Protein AF-A0A2S4PWU3-F1 (afdb_monomer_lite)

Structure (mmCIF, N/CA/C/O backbone):
data_AF-A0A2S4PWU3-F1
#
_entry.id   AF-A0A2S4PWU3-F1
#
loop_
_atom_site.group_PDB
_atom_site.id
_atom_site.type_symbol
_atom_site.label_atom_id
_atom_site.label_alt_id
_atom_site.label_comp_id
_atom_site.label_asym_id
_atom_site.label_entity_id
_atom_site.label_seq_id
_atom_site.pdbx_PDB_ins_code
_atom_site.Cartn_x
_atom_site.Cartn_y
_atom_site.Cartn_z
_atom_site.occupancy
_atom_site.B_iso_or_equiv
_atom_site.auth_seq_id
_atom_site.auth_comp_id
_atom_site.auth_asym_id
_atom_site.auth_atom_id
_atom_site.pdbx_PDB_model_num
ATOM 1 N N . MET A 1 1 ? 2.102 -24.916 40.006 1.00 38.78 1 MET A N 1
ATOM 2 C CA . MET A 1 1 ? 1.766 -24.608 38.594 1.00 38.78 1 MET A CA 1
ATOM 3 C C . MET A 1 1 ? 2.887 -23.745 38.015 1.00 38.78 1 MET A C 1
ATOM 5 O O . MET A 1 1 ? 3.665 -23.221 38.802 1.00 38.78 1 MET A O 1
ATOM 9 N N . ALA A 1 2 ? 3.082 -23.731 36.695 1.00 44.00 2 ALA A N 1
ATOM 10 C CA . ALA A 1 2 ? 4.395 -23.461 36.093 1.00 44.00 2 ALA A CA 1
ATOM 11 C C . ALA A 1 2 ? 4.942 -22.030 36.300 1.00 44.00 2 ALA A C 1
ATOM 13 O O . ALA A 1 2 ? 4.310 -21.055 35.906 1.00 44.00 2 ALA A O 1
ATOM 14 N N . ASN A 1 3 ? 6.174 -21.928 36.815 1.00 47.38 3 ASN A N 1
ATOM 15 C CA . ASN A 1 3 ? 6.984 -20.712 36.714 1.00 47.38 3 ASN A CA 1
ATOM 16 C C . ASN A 1 3 ? 7.485 -20.569 35.270 1.00 47.38 3 ASN A C 1
ATOM 18 O O . ASN A 1 3 ? 8.449 -21.231 34.878 1.00 47.38 3 ASN A O 1
ATOM 22 N N . SER A 1 4 ? 6.844 -19.701 34.488 1.00 58.16 4 SER A N 1
ATOM 23 C CA . SER A 1 4 ? 7.392 -19.263 33.203 1.00 58.16 4 SER A CA 1
ATOM 24 C C . SER A 1 4 ? 8.722 -18.540 33.437 1.00 58.16 4 SER A C 1
ATOM 26 O O . SER A 1 4 ? 8.783 -17.575 34.201 1.00 58.16 4 SER A O 1
ATOM 28 N N . LYS A 1 5 ? 9.801 -18.997 32.789 1.00 59.22 5 LYS A N 1
ATOM 29 C CA . LYS A 1 5 ? 11.072 -18.261 32.760 1.00 59.22 5 LYS A CA 1
ATOM 30 C C . LYS A 1 5 ? 10.92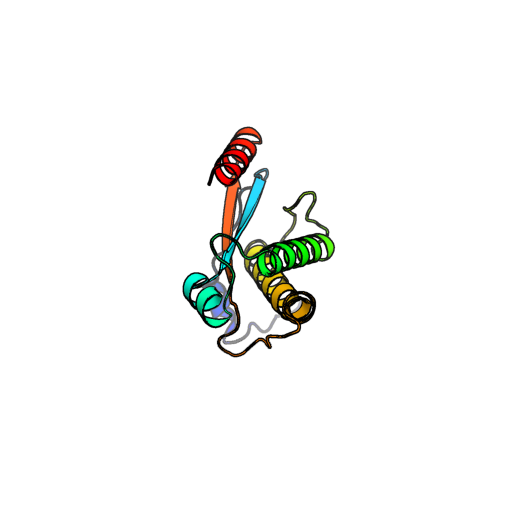8 -17.071 31.811 1.00 59.22 5 LYS A C 1
ATOM 32 O O . LYS A 1 5 ? 11.239 -17.192 30.629 1.00 59.22 5 LYS A O 1
ATOM 37 N N . ILE A 1 6 ? 10.481 -15.939 32.349 1.00 69.56 6 ILE A N 1
ATOM 38 C CA . ILE A 1 6 ? 10.496 -14.641 31.661 1.00 69.56 6 ILE A CA 1
ATOM 39 C C . ILE A 1 6 ? 11.927 -14.365 31.176 1.00 69.56 6 ILE A C 1
ATOM 41 O O . ILE A 1 6 ? 12.891 -14.497 31.937 1.00 69.56 6 ILE A O 1
ATOM 45 N N . SER A 1 7 ? 12.078 -14.033 29.893 1.00 83.44 7 SER A N 1
ATOM 46 C CA . SER A 1 7 ? 13.401 -13.815 29.296 1.00 83.44 7 SER A CA 1
ATOM 47 C C . SER A 1 7 ? 14.047 -12.541 29.849 1.00 83.44 7 SER A C 1
ATOM 49 O O . SER A 1 7 ? 13.360 -11.546 30.081 1.00 83.44 7 SER A O 1
ATOM 51 N N . ARG A 1 8 ? 15.385 -12.514 29.980 1.00 85.06 8 ARG A N 1
ATOM 52 C CA . ARG A 1 8 ? 16.149 -11.324 30.429 1.00 85.06 8 ARG A CA 1
ATOM 53 C C . ARG A 1 8 ? 15.806 -10.058 29.628 1.00 85.06 8 ARG A C 1
ATOM 55 O O . ARG A 1 8 ? 15.937 -8.955 30.147 1.00 85.06 8 ARG A O 1
ATOM 62 N N . TYR A 1 9 ? 15.379 -10.230 28.380 1.00 89.00 9 TYR A N 1
ATOM 63 C CA . TYR A 1 9 ? 15.062 -9.152 27.446 1.00 89.00 9 TYR A CA 1
ATOM 64 C C . TYR A 1 9 ? 13.556 -8.933 27.248 1.00 89.00 9 TYR A C 1
ATOM 66 O O . TYR A 1 9 ? 13.175 -8.088 26.455 1.00 89.00 9 TYR A O 1
ATOM 74 N N . GLU A 1 10 ? 12.677 -9.653 27.952 1.00 89.19 10 GLU A N 1
ATOM 75 C CA . GLU A 1 10 ? 11.224 -9.568 27.726 1.00 89.19 10 GLU A CA 1
ATOM 76 C C . GLU A 1 10 ? 10.624 -8.200 28.087 1.00 89.19 10 GLU A C 1
ATOM 78 O O . GLU A 1 10 ? 9.620 -7.792 27.507 1.00 89.19 10 GLU A O 1
ATOM 83 N N . TYR A 1 11 ? 11.295 -7.443 28.962 1.00 87.69 11 TYR A N 1
ATOM 84 C CA . TYR A 1 11 ? 10.913 -6.075 29.317 1.00 87.69 11 TYR A CA 1
ATOM 85 C C . TYR A 1 11 ? 10.843 -5.119 28.110 1.00 87.69 11 TYR A C 1
ATOM 87 O O . TYR A 1 11 ? 10.164 -4.100 28.202 1.00 87.69 11 TYR A O 1
ATOM 95 N N . VAL A 1 12 ? 11.497 -5.426 26.977 1.00 89.06 12 VAL A N 1
ATOM 96 C CA . VAL A 1 12 ? 11.439 -4.567 25.777 1.00 89.06 12 VAL A CA 1
ATOM 97 C C . VAL A 1 12 ? 10.035 -4.498 25.168 1.00 89.06 12 VAL A C 1
ATOM 99 O O . VAL A 1 12 ? 9.688 -3.477 24.583 1.00 89.06 12 VAL A O 1
ATOM 102 N N . LYS A 1 13 ? 9.194 -5.523 25.379 1.00 83.94 13 LYS A N 1
ATOM 103 C CA . LYS A 1 13 ? 7.788 -5.517 24.937 1.00 83.94 13 LYS A CA 1
ATOM 104 C C . LYS A 1 13 ? 6.954 -4.437 25.633 1.00 83.94 13 LYS A C 1
ATOM 106 O O . LYS A 1 13 ? 5.946 -4.007 25.097 1.00 83.94 13 LYS A O 1
ATOM 111 N N . LEU A 1 14 ? 7.371 -3.963 26.813 1.00 85.75 14 LEU A N 1
ATOM 112 C CA . LEU A 1 14 ? 6.668 -2.899 27.547 1.00 85.75 14 LEU A CA 1
ATOM 113 C C . LEU A 1 14 ? 6.787 -1.520 26.871 1.00 85.75 14 LEU A C 1
ATOM 115 O O . LEU A 1 14 ? 6.103 -0.587 27.280 1.00 85.75 14 LEU A O 1
ATOM 119 N N . PHE A 1 15 ? 7.654 -1.386 25.862 1.00 87.56 15 PHE A N 1
ATOM 120 C CA . PHE A 1 15 ? 7.767 -0.186 25.030 1.00 87.56 15 PHE A CA 1
ATOM 121 C C . PHE A 1 15 ? 6.899 -0.258 23.762 1.00 87.56 15 PHE A C 1
ATOM 123 O O . PHE A 1 15 ? 6.791 0.741 23.053 1.00 87.56 15 PHE A O 1
ATOM 130 N N . GLU A 1 16 ? 6.277 -1.406 23.466 1.00 82.00 16 GLU A N 1
ATOM 131 C CA . GLU A 1 16 ? 5.298 -1.525 22.385 1.00 82.00 16 GLU A CA 1
ATOM 132 C C . GLU A 1 16 ? 4.007 -0.803 22.799 1.00 82.00 16 GLU A C 1
ATOM 134 O O . GLU A 1 16 ? 3.421 -1.093 23.843 1.00 82.00 16 GLU A O 1
ATOM 139 N N . GLN A 1 17 ? 3.564 0.158 21.987 1.00 77.88 17 GLN A N 1
ATOM 140 C CA . GLN A 1 17 ? 2.280 0.832 22.175 1.00 77.88 17 GLN A CA 1
ATOM 141 C C . GLN A 1 17 ? 1.225 0.168 21.291 1.00 77.88 17 GLN A C 1
ATOM 143 O O . GLN A 1 17 ? 1.468 -0.115 20.118 1.00 77.88 17 GLN A O 1
ATOM 148 N N . SER A 1 18 ? 0.048 -0.094 21.858 1.00 72.19 18 SER A N 1
ATOM 149 C CA . SER A 1 18 ? -1.064 -0.696 21.124 1.00 72.19 18 SER A CA 1
ATOM 150 C C . SER A 1 18 ? -1.844 0.370 20.359 1.00 72.19 18 SER A C 1
ATOM 152 O O . SER A 1 18 ? -2.609 1.127 20.959 1.00 72.19 18 SER A O 1
ATOM 154 N N . ASP A 1 19 ? -1.716 0.373 19.032 1.00 70.62 19 ASP A N 1
ATOM 155 C CA . ASP A 1 19 ? -2.543 1.182 18.128 1.00 70.62 19 ASP A CA 1
ATOM 156 C C . ASP A 1 19 ? -3.965 0.598 18.025 1.00 70.62 19 ASP A C 1
ATOM 158 O O . ASP A 1 19 ? -4.333 -0.085 17.066 1.00 70.62 19 ASP A O 1
ATOM 162 N N . ILE A 1 20 ? -4.769 0.823 19.067 1.00 73.38 20 ILE A N 1
ATOM 163 C CA . ILE A 1 20 ? -6.160 0.363 19.136 1.00 73.38 20 ILE A CA 1
ATOM 164 C C . ILE A 1 20 ? -7.036 1.296 18.295 1.00 73.38 20 ILE A C 1
ATOM 166 O O . ILE A 1 20 ? -7.174 2.484 18.589 1.00 73.38 20 ILE A O 1
ATOM 170 N N . LEU A 1 21 ? -7.660 0.741 17.258 1.00 78.06 21 LEU A N 1
ATOM 171 C CA . LEU A 1 21 ? -8.613 1.458 16.414 1.00 78.06 21 LEU A CA 1
ATOM 172 C C . LEU A 1 21 ? -10.019 1.432 17.031 1.00 78.06 21 LEU A C 1
ATOM 174 O O . LEU A 1 21 ? -10.367 0.534 17.799 1.00 78.06 21 LEU A O 1
ATOM 178 N N . LEU A 1 22 ? -10.818 2.455 16.729 1.00 80.69 22 LEU A N 1
ATOM 179 C CA . LEU A 1 22 ? -12.138 2.662 17.314 1.00 80.69 22 LEU A CA 1
ATOM 180 C C . LEU A 1 22 ? -13.128 1.613 16.778 1.00 80.69 22 LEU A C 1
ATOM 182 O O . LEU A 1 22 ? -13.352 1.556 15.562 1.00 80.69 22 LEU A O 1
ATOM 186 N N . PRO A 1 23 ? -13.773 0.820 17.656 1.00 77.44 23 PRO A N 1
ATOM 187 C CA . PRO A 1 23 ? -14.823 -0.106 17.249 1.00 77.44 23 PRO A CA 1
ATOM 188 C C . PRO A 1 23 ? -15.971 0.605 16.525 1.00 77.44 23 PRO A C 1
ATOM 190 O O . PRO A 1 23 ? -16.269 1.767 16.799 1.00 77.44 23 PRO A O 1
ATOM 193 N N . ASN A 1 24 ? -16.660 -0.122 15.642 1.00 79.56 24 ASN A N 1
ATOM 194 C CA . ASN A 1 24 ? -17.797 0.373 14.853 1.00 79.56 24 ASN A CA 1
ATOM 195 C C . ASN A 1 24 ? -17.482 1.570 13.930 1.00 79.56 24 ASN A C 1
ATOM 197 O O . ASN A 1 24 ? -18.389 2.315 13.563 1.00 79.56 24 ASN A O 1
ATOM 201 N N . THR A 1 25 ? -16.222 1.743 13.519 1.00 82.81 25 THR A N 1
ATOM 202 C CA . THR A 1 25 ? -15.831 2.712 12.483 1.00 82.81 25 THR A CA 1
ATOM 203 C C . THR A 1 25 ? -15.501 2.022 11.159 1.00 82.81 25 THR A C 1
ATOM 205 O O . THR A 1 25 ? -15.082 0.864 11.119 1.00 82.81 25 THR A O 1
ATOM 208 N N . TRP A 1 26 ? -15.681 2.741 10.052 1.00 82.25 26 TRP A N 1
ATOM 209 C CA . TRP A 1 26 ? -15.132 2.358 8.757 1.00 82.25 26 TRP A CA 1
ATOM 210 C C . TRP A 1 26 ? -13.668 2.766 8.732 1.00 82.25 26 TRP A C 1
ATOM 212 O O . TRP A 1 26 ? -13.373 3.961 8.687 1.00 82.25 26 TRP A O 1
ATOM 222 N N . LEU A 1 27 ? -12.744 1.811 8.748 1.00 83.19 27 LEU A N 1
ATOM 223 C CA . LEU A 1 27 ? -11.360 2.149 8.451 1.00 83.19 27 LEU A CA 1
ATOM 224 C C . LEU A 1 27 ? -11.192 2.272 6.926 1.00 83.19 27 LEU A C 1
ATOM 226 O O . LEU A 1 27 ? -11.953 1.710 6.142 1.00 83.19 27 LEU A O 1
ATOM 230 N N . VAL A 1 28 ? -10.203 3.041 6.491 1.00 84.94 28 VAL A N 1
ATOM 231 C CA . VAL A 1 28 ? -9.828 3.199 5.085 1.00 84.94 28 VAL A CA 1
ATOM 232 C C . VAL A 1 28 ? -8.316 3.132 5.008 1.00 84.94 28 VAL A C 1
ATOM 234 O O . VAL A 1 28 ? -7.627 3.989 5.565 1.00 84.94 28 VAL A O 1
ATOM 237 N N . VAL A 1 29 ? -7.799 2.119 4.313 1.00 85.56 29 VAL A N 1
ATOM 238 C CA . VAL A 1 29 ? -6.362 1.965 4.072 1.00 85.56 29 VAL A CA 1
ATOM 239 C C . VAL A 1 29 ? -6.006 2.678 2.772 1.00 85.56 29 VAL A C 1
ATOM 241 O O . VAL A 1 29 ? -6.385 2.238 1.690 1.00 85.56 29 VAL A O 1
ATOM 244 N N . ARG A 1 30 ? -5.270 3.789 2.866 1.00 87.00 30 ARG A N 1
ATOM 245 C CA . ARG A 1 30 ? -4.736 4.495 1.696 1.00 87.00 30 ARG A CA 1
ATOM 246 C C . ARG A 1 30 ? -3.290 4.079 1.463 1.00 87.00 30 ARG A C 1
ATOM 248 O O . ARG A 1 30 ? -2.465 4.256 2.358 1.00 87.00 30 ARG A O 1
ATOM 255 N N . ILE A 1 31 ? -3.000 3.578 0.265 1.00 87.88 31 ILE A N 1
ATOM 256 C CA . ILE A 1 31 ? -1.658 3.205 -0.199 1.00 87.88 31 ILE A CA 1
ATOM 257 C C . ILE A 1 31 ? -1.135 4.314 -1.122 1.00 87.88 31 ILE A C 1
ATOM 259 O O . ILE A 1 31 ? -1.874 4.801 -1.975 1.00 87.88 31 ILE A O 1
ATOM 263 N N . ASP A 1 32 ? 0.119 4.726 -0.942 1.00 87.00 32 ASP A N 1
ATOM 264 C CA . ASP A 1 32 ? 0.763 5.823 -1.676 1.00 87.00 32 ASP A CA 1
ATOM 265 C C . ASP A 1 32 ? 2.174 5.410 -2.138 1.00 87.00 32 ASP A C 1
ATOM 267 O O . ASP A 1 32 ? 2.877 4.679 -1.440 1.00 87.00 32 ASP A O 1
ATOM 271 N N . GLY A 1 33 ? 2.603 5.832 -3.328 1.00 88.06 33 GLY A N 1
ATOM 272 C CA . GLY A 1 33 ? 3.884 5.427 -3.916 1.00 88.06 33 GLY A CA 1
ATOM 273 C C . GLY A 1 33 ? 5.037 6.318 -3.451 1.00 88.06 33 GLY A C 1
ATOM 274 O O . GLY A 1 33 ? 5.133 7.483 -3.847 1.00 88.06 33 GLY A O 1
ATOM 275 N N . ARG A 1 34 ? 5.989 5.785 -2.671 1.00 88.25 34 ARG A N 1
ATOM 276 C CA . ARG A 1 34 ? 7.110 6.595 -2.164 1.00 88.25 34 ARG A CA 1
ATOM 277 C C . ARG A 1 34 ? 7.994 7.074 -3.312 1.00 88.25 34 ARG A C 1
ATOM 279 O O . ARG A 1 34 ? 8.644 6.288 -3.997 1.00 88.25 34 ARG A O 1
ATOM 286 N N . GLY A 1 35 ? 8.040 8.390 -3.509 1.00 85.81 35 GLY A N 1
ATOM 287 C CA . GLY A 1 35 ? 8.839 9.002 -4.571 1.00 85.81 35 GLY A CA 1
ATOM 288 C C . GLY A 1 35 ? 8.363 8.645 -5.982 1.00 85.81 35 GLY A C 1
ATOM 289 O O . GLY A 1 35 ? 9.182 8.647 -6.905 1.00 85.81 35 GLY A O 1
ATOM 290 N N . PHE A 1 36 ? 7.066 8.356 -6.168 1.00 86.31 36 PHE A N 1
ATOM 291 C CA . PHE A 1 36 ? 6.534 7.821 -7.426 1.00 86.31 36 PHE A CA 1
ATOM 292 C C . PHE A 1 36 ? 6.830 8.690 -8.659 1.00 86.31 36 PHE A C 1
ATOM 294 O O . PHE A 1 36 ? 7.035 8.155 -9.742 1.00 86.31 36 PHE A O 1
ATOM 301 N N . HIS A 1 37 ? 6.983 10.012 -8.508 1.00 86.50 37 HIS A N 1
ATOM 302 C CA . HIS A 1 37 ? 7.488 10.874 -9.585 1.00 86.50 37 HIS A CA 1
ATOM 303 C C . HIS A 1 37 ? 8.849 10.409 -10.131 1.00 86.50 37 HIS A C 1
ATOM 305 O O . HIS A 1 37 ? 8.983 10.205 -11.338 1.00 86.50 37 HIS A O 1
ATOM 311 N N . LYS A 1 38 ? 9.841 10.172 -9.258 1.00 88.88 38 LYS A N 1
ATOM 312 C CA . LYS A 1 38 ? 11.180 9.697 -9.659 1.00 88.88 38 LYS A CA 1
ATOM 313 C C . LYS A 1 38 ? 11.111 8.302 -10.281 1.00 88.88 38 LYS A C 1
ATOM 315 O O . LYS A 1 38 ? 11.781 8.050 -11.277 1.00 88.88 38 LYS A O 1
ATOM 320 N N . PHE A 1 39 ? 10.272 7.428 -9.724 1.00 89.31 39 PHE A N 1
ATOM 321 C CA . PHE A 1 39 ? 10.024 6.087 -10.255 1.00 89.31 39 PHE A CA 1
ATOM 322 C C . PHE A 1 39 ? 9.429 6.144 -11.674 1.00 89.31 39 PHE A C 1
ATOM 324 O O . PHE A 1 39 ? 9.992 5.574 -12.603 1.00 89.31 39 PHE A O 1
ATOM 331 N N . SER A 1 40 ? 8.362 6.924 -11.864 1.00 89.94 40 SER A N 1
ATOM 332 C CA . SER A 1 40 ? 7.677 7.090 -13.150 1.00 89.94 40 SER A CA 1
ATOM 333 C C . SER A 1 40 ? 8.584 7.671 -14.240 1.00 89.94 40 SER A C 1
ATOM 335 O O . SER A 1 40 ? 8.498 7.263 -15.392 1.00 89.94 40 SER A O 1
ATOM 337 N N . ASN A 1 41 ? 9.496 8.581 -13.882 1.00 89.56 41 ASN A N 1
ATOM 338 C CA . ASN A 1 41 ? 10.454 9.152 -14.829 1.00 89.56 41 ASN A CA 1
ATOM 339 C C . ASN A 1 41 ? 11.560 8.148 -15.195 1.00 89.56 41 ASN A C 1
ATOM 341 O O . ASN A 1 41 ? 12.018 8.134 -16.331 1.00 89.56 41 ASN A O 1
ATOM 345 N N . ARG A 1 42 ? 11.983 7.296 -14.249 1.00 90.12 42 ARG A N 1
ATOM 346 C CA . ARG A 1 42 ? 13.005 6.262 -14.475 1.00 90.12 42 ARG A CA 1
ATOM 347 C C . ARG A 1 42 ? 12.524 5.149 -15.406 1.00 90.12 42 ARG A C 1
ATOM 349 O O . ARG A 1 42 ? 13.301 4.676 -16.225 1.00 90.12 42 ARG A O 1
ATOM 356 N N . PHE A 1 43 ? 11.274 4.723 -15.249 1.00 90.25 43 PHE A N 1
ATOM 357 C CA . PHE A 1 43 ? 10.661 3.664 -16.056 1.00 90.25 43 PHE A CA 1
ATOM 358 C C . PHE A 1 43 ? 9.858 4.218 -17.250 1.00 90.25 43 PHE A C 1
ATOM 360 O O . PHE A 1 43 ? 9.051 3.498 -17.830 1.00 90.25 43 PHE A O 1
ATOM 367 N N . SER A 1 44 ? 10.091 5.485 -17.623 1.00 90.19 44 SER A N 1
ATOM 368 C CA . SER A 1 44 ? 9.515 6.153 -18.802 1.00 90.19 44 SER A CA 1
ATOM 369 C C . SER A 1 44 ? 7.993 6.009 -18.920 1.00 90.19 44 SER A C 1
ATOM 371 O O . SER A 1 44 ? 7.467 5.627 -19.965 1.00 90.19 44 SER A O 1
ATOM 373 N N . PHE A 1 45 ? 7.284 6.299 -17.828 1.00 90.94 45 PHE A N 1
ATOM 374 C CA . PHE A 1 45 ? 5.823 6.257 -17.791 1.00 90.94 45 PHE A CA 1
ATOM 375 C C . PHE A 1 45 ? 5.211 7.370 -18.642 1.00 90.94 45 PHE A C 1
ATOM 377 O O . PHE A 1 45 ? 5.619 8.533 -18.546 1.00 90.94 45 PHE A O 1
ATOM 384 N N . GLU A 1 46 ? 4.172 7.018 -19.394 1.00 88.69 46 GLU A N 1
ATOM 385 C CA . GLU A 1 46 ? 3.375 7.968 -20.169 1.00 88.69 46 GLU A CA 1
ATOM 386 C C . GLU A 1 46 ? 2.742 9.043 -19.266 1.00 88.69 46 GLU A C 1
ATOM 388 O O . GLU A 1 46 ? 2.401 8.806 -18.101 1.00 88.69 46 GLU A O 1
ATOM 393 N N . LYS A 1 47 ? 2.610 10.263 -19.803 1.00 86.19 47 LYS A N 1
ATOM 394 C CA . LYS A 1 47 ? 2.027 11.423 -19.113 1.00 86.19 47 LYS A CA 1
ATOM 395 C C . LYS A 1 47 ? 0.769 11.896 -19.856 1.00 86.19 47 LYS A C 1
ATOM 397 O O . LYS A 1 47 ? 0.788 11.912 -21.083 1.00 86.19 47 LYS A O 1
ATOM 402 N N . PRO A 1 48 ? -0.298 12.319 -19.150 1.00 83.44 48 PRO A N 1
ATOM 403 C CA . PRO A 1 48 ? -0.399 12.428 -17.691 1.00 83.44 48 PRO A CA 1
ATOM 404 C C . PRO A 1 48 ? -0.534 11.075 -16.973 1.00 83.44 48 PRO A C 1
ATOM 406 O O . PRO A 1 48 ? -0.072 10.960 -15.841 1.00 83.44 48 PRO A O 1
ATOM 409 N N . ASN A 1 49 ? -1.090 10.059 -17.641 1.00 83.06 49 ASN A N 1
ATOM 410 C CA . ASN A 1 49 ? -1.443 8.765 -17.058 1.00 83.06 49 ASN A CA 1
ATOM 411 C C . ASN A 1 49 ? -0.879 7.608 -17.893 1.00 83.06 49 ASN A C 1
ATOM 413 O O . ASN A 1 49 ? -1.211 7.499 -19.070 1.00 83.06 49 ASN A O 1
ATOM 417 N N . ASP A 1 50 ? -0.111 6.709 -17.272 1.00 88.44 50 ASP A N 1
ATOM 418 C CA . ASP A 1 50 ? 0.333 5.459 -17.900 1.00 88.44 50 ASP A CA 1
ATOM 419 C C . ASP A 1 50 ? -0.659 4.335 -17.596 1.00 88.44 50 ASP A C 1
ATOM 421 O O . ASP A 1 50 ? -0.829 3.918 -16.443 1.00 88.44 50 ASP A O 1
ATOM 425 N N . ARG A 1 51 ? -1.322 3.834 -18.642 1.00 90.12 51 ARG A N 1
ATOM 426 C CA . ARG A 1 51 ? -2.350 2.798 -18.503 1.00 90.12 51 ARG A CA 1
ATOM 427 C C . ARG A 1 51 ? -1.790 1.479 -17.967 1.00 90.12 51 ARG A C 1
ATOM 429 O O . ARG A 1 51 ? -2.467 0.828 -17.177 1.00 90.12 51 ARG A O 1
ATOM 436 N N . ARG A 1 52 ? -0.557 1.105 -18.327 1.00 91.88 52 ARG A N 1
ATOM 437 C CA . ARG A 1 52 ? 0.079 -0.143 -17.864 1.00 91.88 52 ARG A CA 1
ATOM 438 C C . ARG A 1 52 ? 0.259 -0.112 -16.354 1.00 91.88 52 ARG A C 1
ATOM 440 O O . ARG A 1 52 ? -0.059 -1.089 -15.682 1.00 91.88 52 ARG A O 1
ATOM 447 N N . ASN A 1 53 ? 0.695 1.033 -15.825 1.00 90.25 53 ASN A N 1
ATOM 448 C CA . ASN A 1 53 ? 0.811 1.254 -14.387 1.00 90.25 53 ASN A CA 1
ATOM 449 C C . ASN A 1 53 ? -0.551 1.243 -13.676 1.00 90.25 53 ASN A C 1
ATOM 451 O O . ASN A 1 53 ? -0.677 0.632 -12.618 1.00 90.25 53 ASN A O 1
ATOM 455 N N . LEU A 1 54 ? -1.566 1.907 -14.236 1.00 89.44 54 LEU A N 1
ATOM 456 C CA . LEU A 1 54 ? -2.909 1.921 -13.646 1.00 89.44 54 LEU A CA 1
ATOM 457 C C . LEU A 1 54 ? -3.506 0.509 -13.588 1.00 89.44 54 LEU A C 1
ATOM 459 O O . LEU A 1 54 ? -3.994 0.088 -12.541 1.00 89.44 54 LEU A O 1
ATOM 463 N N . ASP A 1 55 ? -3.402 -0.256 -14.676 1.00 92.00 55 ASP A N 1
ATOM 464 C CA . ASP A 1 55 ? -3.881 -1.637 -14.728 1.00 92.00 55 ASP A CA 1
ATOM 465 C C . ASP A 1 55 ? -3.065 -2.558 -13.792 1.00 92.00 55 ASP A C 1
ATOM 467 O O . ASP A 1 55 ? -3.648 -3.424 -13.137 1.00 92.00 55 ASP A O 1
ATOM 471 N N . LEU A 1 56 ? -1.753 -2.325 -13.636 1.00 92.94 56 LEU A N 1
ATOM 472 C CA . LEU A 1 56 ? -0.898 -3.021 -12.662 1.00 92.94 56 LEU A CA 1
ATOM 473 C C . LEU A 1 56 ? -1.339 -2.748 -11.216 1.00 92.94 56 LEU A C 1
ATOM 475 O O . LEU A 1 56 ? -1.512 -3.686 -10.438 1.00 92.94 56 LEU A O 1
ATOM 479 N N . MET A 1 57 ? -1.559 -1.479 -10.856 1.00 90.94 57 MET A N 1
ATOM 480 C CA . MET A 1 57 ? -2.047 -1.087 -9.528 1.00 90.94 57 MET A CA 1
ATOM 481 C C . MET A 1 57 ? -3.433 -1.672 -9.243 1.00 90.94 57 MET A C 1
ATOM 483 O O . MET A 1 57 ? -3.660 -2.208 -8.160 1.00 90.94 57 MET A O 1
ATOM 487 N N . ASN A 1 58 ? -4.336 -1.640 -10.226 1.00 90.12 58 ASN A N 1
ATOM 488 C CA . ASN A 1 58 ? -5.674 -2.219 -10.116 1.00 90.12 58 ASN A CA 1
ATOM 489 C C . ASN A 1 58 ? -5.630 -3.741 -9.917 1.00 90.12 58 ASN A C 1
ATOM 491 O O . ASN A 1 58 ? -6.395 -4.281 -9.118 1.00 90.12 58 ASN A O 1
ATOM 495 N N . ASN A 1 59 ? -4.747 -4.449 -10.623 1.00 92.75 59 ASN A N 1
ATOM 496 C CA . ASN A 1 59 ? -4.610 -5.898 -10.481 1.00 92.75 59 ASN A CA 1
ATOM 497 C C . ASN A 1 59 ? -3.925 -6.287 -9.162 1.00 92.75 59 ASN A C 1
ATOM 499 O O . ASN A 1 59 ? -4.381 -7.225 -8.509 1.00 92.75 59 ASN A O 1
ATOM 503 N N . ALA A 1 60 ? -2.922 -5.528 -8.710 1.00 92.12 60 ALA A N 1
ATOM 504 C CA . ALA A 1 60 ? -2.333 -5.702 -7.383 1.00 92.12 60 ALA A CA 1
ATOM 505 C C . ALA A 1 60 ? -3.362 -5.453 -6.264 1.00 92.12 60 ALA A C 1
ATOM 507 O O . ALA A 1 60 ? -3.456 -6.249 -5.333 1.00 92.12 60 ALA A O 1
ATOM 508 N N . ALA A 1 61 ? -4.198 -4.413 -6.383 1.00 87.88 61 ALA A N 1
ATOM 509 C CA . ALA A 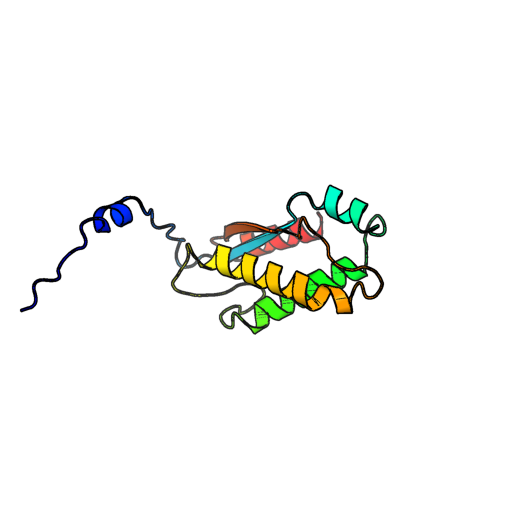1 61 ? -5.279 -4.144 -5.434 1.00 87.88 61 ALA A CA 1
ATOM 510 C C . ALA A 1 61 ? -6.311 -5.285 -5.391 1.00 87.88 61 ALA A C 1
ATOM 512 O O . ALA A 1 61 ? -6.628 -5.774 -4.310 1.00 87.88 61 ALA A O 1
ATOM 513 N N . LYS A 1 62 ? -6.784 -5.774 -6.548 1.00 88.69 62 LYS A N 1
ATOM 514 C CA . LYS A 1 62 ? -7.694 -6.937 -6.616 1.00 88.69 62 LYS A CA 1
ATOM 515 C C . LYS A 1 62 ? -7.090 -8.185 -5.966 1.00 88.69 62 LYS A C 1
ATOM 517 O O . LYS A 1 62 ? -7.804 -8.914 -5.282 1.00 88.69 62 LYS A O 1
ATOM 522 N N . ALA A 1 63 ? -5.792 -8.426 -6.160 1.00 90.12 63 ALA A N 1
ATOM 523 C CA . ALA A 1 63 ? -5.102 -9.561 -5.557 1.00 90.12 63 ALA A CA 1
ATOM 524 C C . ALA A 1 63 ? -5.057 -9.444 -4.022 1.00 90.12 63 ALA A C 1
ATOM 526 O O . ALA A 1 63 ? -5.482 -10.371 -3.338 1.00 90.12 63 ALA A O 1
ATOM 527 N N . VAL A 1 64 ? -4.688 -8.272 -3.483 1.00 87.50 64 VAL A N 1
ATOM 528 C CA . VAL A 1 64 ? -4.756 -7.972 -2.036 1.00 87.50 64 VAL A CA 1
ATOM 529 C C . VAL A 1 64 ? -6.166 -8.196 -1.478 1.00 87.50 64 VAL A C 1
ATOM 531 O O . VAL A 1 64 ? -6.312 -8.823 -0.432 1.00 87.50 64 VAL A O 1
ATOM 534 N N . MET A 1 65 ? -7.206 -7.729 -2.182 1.00 82.06 65 MET A N 1
ATOM 535 C CA . MET A 1 65 ? -8.603 -7.930 -1.773 1.00 82.06 65 MET A CA 1
ATOM 536 C C . MET A 1 65 ? -9.045 -9.400 -1.792 1.00 82.06 65 MET A C 1
ATOM 538 O O . MET A 1 65 ? -9.938 -9.777 -1.042 1.00 82.06 65 MET A O 1
ATOM 542 N N . THR A 1 66 ? -8.450 -10.226 -2.655 1.00 84.56 66 THR A N 1
ATOM 543 C CA . THR A 1 66 ? -8.782 -11.656 -2.764 1.00 84.56 66 THR A CA 1
ATOM 544 C C . THR A 1 66 ? -8.100 -12.474 -1.665 1.00 84.56 66 THR A C 1
ATOM 546 O O . THR A 1 66 ? -8.687 -13.415 -1.134 1.00 84.56 66 THR A O 1
ATOM 549 N N . ASP A 1 67 ? -6.862 -12.110 -1.329 1.00 83.00 67 ASP A N 1
ATOM 550 C CA . ASP A 1 67 ? -6.008 -12.813 -0.369 1.00 83.00 67 ASP A CA 1
ATOM 551 C C . ASP A 1 67 ? -6.427 -12.511 1.086 1.00 83.00 67 ASP A C 1
ATOM 553 O O . ASP A 1 67 ? -6.640 -13.412 1.904 1.00 83.00 67 ASP A O 1
ATOM 557 N N . ILE A 1 68 ? -6.674 -11.234 1.398 1.00 79.81 68 ILE A N 1
ATOM 558 C CA . ILE A 1 68 ? -7.124 -10.774 2.719 1.00 79.81 68 ILE A CA 1
ATOM 559 C C . ILE A 1 68 ? -8.662 -10.824 2.771 1.00 79.81 68 ILE A C 1
ATOM 561 O O . ILE A 1 68 ? -9.338 -9.806 2.706 1.00 79.81 68 ILE A O 1
ATOM 565 N N . ARG A 1 69 ? -9.226 -12.034 2.863 1.00 59.72 69 ARG A N 1
ATOM 566 C CA . ARG A 1 69 ? -10.671 -12.339 2.686 1.00 59.72 69 ARG A CA 1
ATOM 567 C C . ARG A 1 69 ? -11.673 -11.553 3.539 1.00 59.72 69 ARG A C 1
ATOM 569 O O . ARG A 1 69 ? -12.847 -11.502 3.187 1.00 59.72 69 ARG A O 1
ATOM 576 N N . ASP A 1 70 ? -11.235 -10.960 4.640 1.00 61.34 70 ASP A N 1
ATOM 577 C CA . ASP A 1 70 ? -12.066 -10.105 5.492 1.00 61.34 70 ASP A CA 1
ATOM 578 C C . ASP A 1 70 ? -12.400 -8.741 4.844 1.00 61.34 70 ASP A C 1
ATOM 580 O O . ASP A 1 70 ? -13.143 -7.938 5.412 1.00 61.34 70 ASP A O 1
ATOM 584 N N . ILE A 1 71 ? -11.848 -8.473 3.655 1.00 60.25 71 ILE A N 1
ATOM 585 C CA . ILE A 1 71 ? -12.049 -7.294 2.809 1.00 60.25 71 ILE A CA 1
ATOM 586 C C . ILE A 1 71 ? -13.397 -7.394 2.047 1.00 60.25 71 ILE A C 1
ATOM 588 O O . ILE A 1 71 ? -13.497 -8.002 0.984 1.00 60.25 71 ILE A O 1
ATOM 592 N N . VAL A 1 72 ? -14.466 -6.817 2.627 1.00 48.72 72 VAL A N 1
ATOM 593 C CA . VAL A 1 72 ? -15.881 -6.967 2.183 1.00 48.72 72 VAL A CA 1
ATOM 594 C C . VAL A 1 72 ? -16.263 -6.037 1.018 1.00 48.72 72 VAL A C 1
ATOM 596 O O . VAL A 1 72 ? -17.036 -6.403 0.134 1.00 48.72 72 VAL A O 1
ATOM 599 N N . MET A 1 73 ? -15.715 -4.822 1.007 1.00 51.94 73 MET A N 1
ATOM 600 C CA . MET A 1 73 ? -15.471 -4.057 -0.227 1.00 51.94 73 MET A CA 1
ATOM 601 C C . MET A 1 73 ? -13.947 -3.988 -0.377 1.00 51.94 73 MET A C 1
ATOM 603 O O . MET A 1 73 ? -13.288 -4.876 0.129 1.00 51.94 73 MET A O 1
ATOM 607 N N . GLY A 1 74 ? -13.328 -2.956 -0.953 1.00 49.22 74 GLY A N 1
ATOM 608 C CA . GLY A 1 74 ? -11.884 -2.713 -0.783 1.00 49.22 74 GLY A CA 1
ATOM 609 C C . GLY A 1 74 ? -11.508 -2.271 0.641 1.00 49.22 74 GLY A C 1
ATOM 610 O O . GLY A 1 74 ? -10.826 -1.264 0.795 1.00 49.22 74 GLY A O 1
ATOM 611 N N . TYR A 1 75 ? -12.018 -2.952 1.673 1.00 39.62 75 TYR A N 1
ATOM 612 C CA . TYR A 1 75 ? -11.784 -2.669 3.083 1.00 39.62 75 TYR A CA 1
ATOM 613 C C . TYR A 1 75 ? -12.208 -3.837 4.012 1.00 39.62 75 TYR A C 1
ATOM 615 O O . TYR A 1 75 ? -13.281 -4.400 3.781 1.00 39.62 75 TYR A O 1
ATOM 623 N N . GLY A 1 76 ? -11.416 -4.183 5.049 1.00 39.16 76 GLY A N 1
ATOM 624 C CA . GLY A 1 76 ? -11.615 -5.415 5.832 1.00 39.16 76 GLY A CA 1
ATOM 625 C C . GLY A 1 76 ? -11.145 -5.495 7.291 1.00 39.16 76 GLY A C 1
ATOM 626 O O . GLY A 1 76 ? -10.355 -4.694 7.783 1.00 39.16 76 GLY A O 1
ATOM 627 N N . VAL A 1 77 ? -11.714 -6.512 7.934 1.00 41.09 77 VAL A N 1
ATOM 628 C CA . VAL A 1 77 ? -11.610 -7.021 9.323 1.00 41.09 77 VAL A CA 1
ATOM 629 C C . VAL A 1 77 ? -10.338 -7.924 9.458 1.00 41.09 77 VAL A C 1
ATOM 631 O O . VAL A 1 77 ? -9.638 -8.088 8.464 1.00 41.09 77 VAL A O 1
ATOM 634 N N . SER A 1 78 ? -9.861 -8.484 10.584 1.00 37.50 78 SER A N 1
ATOM 635 C CA . SER A 1 78 ? -10.084 -8.273 12.032 1.00 37.50 78 SER A CA 1
ATOM 636 C C . SER A 1 78 ? -8.738 -8.182 12.791 1.00 37.50 78 SER A C 1
ATOM 638 O O . SER A 1 78 ? -7.666 -8.309 12.209 1.00 37.50 78 SER A O 1
ATOM 640 N N . ASP A 1 79 ? -8.816 -8.016 14.113 1.00 46.44 79 ASP A N 1
ATOM 641 C CA . ASP A 1 79 ? -7.952 -8.585 15.169 1.00 46.44 79 ASP A CA 1
ATOM 642 C C . ASP A 1 79 ? -6.419 -8.648 14.965 1.00 46.44 79 ASP A C 1
ATOM 644 O O . ASP A 1 79 ? -5.787 -9.580 15.447 1.00 46.44 79 ASP A O 1
ATOM 648 N N . GLU A 1 80 ? -5.785 -7.640 14.350 1.00 44.75 80 GLU A N 1
ATOM 649 C CA . GLU A 1 80 ? -4.365 -7.285 14.592 1.00 44.75 80 GLU A CA 1
ATOM 650 C C . GLU A 1 80 ? -4.015 -5.898 13.990 1.00 44.75 80 GLU A C 1
ATOM 652 O O . GLU A 1 80 ? -3.298 -5.760 12.996 1.00 44.75 80 GLU A O 1
ATOM 657 N N . TYR A 1 81 ? -4.552 -4.816 14.568 1.00 50.41 81 TYR A N 1
ATOM 658 C CA . TYR A 1 81 ? -4.613 -3.510 13.885 1.00 50.41 81 TYR A CA 1
ATOM 659 C C . TYR A 1 81 ? -3.276 -2.797 13.606 1.00 50.41 81 TYR A C 1
ATOM 661 O O . TYR A 1 81 ? -3.171 -2.124 12.580 1.00 50.41 81 TYR A O 1
ATOM 669 N N . SER A 1 82 ? -2.231 -2.993 14.416 1.00 50.59 82 SER A N 1
ATOM 670 C CA . SER A 1 82 ? -0.882 -2.476 14.113 1.00 50.59 82 SER A CA 1
ATOM 671 C C . SER A 1 82 ? -0.176 -3.245 12.982 1.00 50.59 82 SER A C 1
ATOM 673 O O . SER A 1 82 ? 0.754 -2.728 12.359 1.00 50.59 82 SER A O 1
ATOM 675 N N . LYS A 1 83 ? -0.638 -4.461 12.656 1.00 63.50 83 LYS A N 1
ATOM 676 C CA . LYS A 1 83 ? -0.143 -5.266 11.528 1.00 63.50 83 LYS A CA 1
ATOM 677 C C . LYS A 1 83 ? -1.008 -5.150 10.275 1.00 63.50 83 LYS A C 1
ATOM 679 O O . LYS A 1 83 ? -0.484 -5.342 9.186 1.00 63.50 83 LYS A O 1
ATOM 684 N N . LEU A 1 84 ? -2.291 -4.792 10.382 1.00 73.00 84 LEU A N 1
ATOM 685 C CA . LEU A 1 84 ? -3.182 -4.634 9.221 1.00 73.00 84 LEU A CA 1
ATOM 686 C C . LEU A 1 84 ? -2.561 -3.734 8.140 1.00 73.00 84 LEU A C 1
ATOM 688 O O . LEU A 1 84 ? -2.518 -4.102 6.966 1.00 73.00 84 LEU A O 1
ATOM 692 N N . LEU A 1 85 ? -2.022 -2.577 8.538 1.00 81.44 85 LEU A N 1
ATOM 693 C CA . LEU A 1 85 ? -1.421 -1.627 7.604 1.00 81.44 85 LEU A CA 1
ATOM 694 C C . LEU A 1 85 ? -0.167 -2.183 6.917 1.00 81.44 85 LEU A C 1
ATOM 696 O O . LEU A 1 85 ? -0.024 -2.069 5.700 1.00 81.44 85 LEU A O 1
ATOM 700 N N . SER A 1 86 ? 0.743 -2.780 7.688 1.00 83.06 86 SER A N 1
ATOM 701 C CA . SER A 1 86 ? 1.999 -3.318 7.165 1.00 83.06 86 SER A CA 1
ATOM 702 C C . SER A 1 86 ? 1.770 -4.567 6.314 1.00 83.06 86 SER A C 1
ATOM 704 O O . SER A 1 86 ? 2.406 -4.696 5.269 1.00 83.06 86 SER A O 1
ATOM 706 N N . THR A 1 87 ? 0.806 -5.422 6.667 1.00 86.31 87 THR A N 1
ATOM 707 C CA . THR A 1 87 ? 0.338 -6.539 5.834 1.00 86.31 87 THR A CA 1
ATOM 708 C C . THR A 1 87 ? -0.238 -6.030 4.513 1.00 86.31 87 THR A C 1
ATOM 710 O O . THR A 1 87 ? 0.272 -6.394 3.461 1.00 86.31 87 THR A O 1
ATOM 713 N N . VAL A 1 88 ? -1.217 -5.116 4.524 1.00 87.81 88 VAL A N 1
ATOM 714 C CA . VAL A 1 88 ? -1.827 -4.595 3.282 1.00 87.81 88 VAL A CA 1
ATOM 715 C C . VAL A 1 88 ? -0.784 -3.939 2.366 1.00 87.81 88 VAL A C 1
ATOM 717 O O . VAL A 1 88 ? -0.745 -4.228 1.170 1.00 87.81 88 VAL A O 1
ATOM 720 N N . VAL A 1 89 ? 0.103 -3.098 2.911 1.00 90.31 89 VAL A N 1
ATOM 721 C CA . VAL A 1 89 ? 1.149 -2.415 2.129 1.00 90.31 89 VAL A CA 1
ATOM 722 C C . VAL A 1 89 ? 2.205 -3.394 1.603 1.00 90.31 89 VAL A C 1
ATOM 724 O O . VAL A 1 89 ? 2.637 -3.260 0.455 1.00 90.31 89 VAL A O 1
ATOM 727 N N . SER A 1 90 ? 2.626 -4.388 2.393 1.00 91.44 90 SER A N 1
ATOM 728 C CA . SER A 1 90 ? 3.624 -5.376 1.954 1.00 91.44 90 SER A CA 1
ATOM 729 C C . SER A 1 90 ? 3.057 -6.352 0.922 1.00 91.44 90 SER A C 1
ATOM 731 O O . SER A 1 90 ? 3.700 -6.561 -0.107 1.00 91.44 90 SER A O 1
ATOM 733 N N . THR A 1 91 ? 1.833 -6.853 1.109 1.00 91.88 91 THR A N 1
ATOM 734 C CA . THR A 1 91 ? 1.133 -7.695 0.127 1.00 91.88 91 THR A CA 1
ATOM 735 C C . THR A 1 91 ? 0.879 -6.928 -1.174 1.00 91.88 91 THR A C 1
ATOM 737 O O . THR A 1 91 ? 1.160 -7.455 -2.250 1.00 91.88 91 THR A O 1
ATOM 740 N N . PHE A 1 92 ? 0.476 -5.649 -1.114 1.00 92.56 92 PHE A N 1
ATOM 741 C CA . PHE A 1 92 ? 0.367 -4.803 -2.311 1.00 92.56 92 PHE A CA 1
ATOM 742 C C . PHE A 1 92 ? 1.716 -4.625 -3.022 1.00 92.56 92 PHE A C 1
ATOM 744 O O . PHE A 1 92 ? 1.797 -4.785 -4.238 1.00 92.56 92 PHE A O 1
ATOM 751 N N . THR A 1 93 ? 2.790 -4.344 -2.273 1.00 93.50 93 THR A N 1
ATOM 752 C CA . THR A 1 93 ? 4.147 -4.204 -2.832 1.00 93.50 93 THR A CA 1
ATOM 753 C C . THR A 1 93 ? 4.608 -5.503 -3.503 1.00 93.50 93 THR A C 1
ATOM 755 O O . THR A 1 93 ? 5.165 -5.467 -4.600 1.00 93.50 93 THR A O 1
ATOM 758 N N . SER A 1 94 ? 4.330 -6.650 -2.875 1.00 94.69 94 SER A N 1
ATOM 759 C CA . SER A 1 94 ? 4.629 -7.983 -3.402 1.00 94.69 94 SER A CA 1
ATOM 760 C C . SER A 1 94 ? 3.894 -8.241 -4.720 1.00 94.69 94 SER A C 1
ATOM 762 O O . SER A 1 94 ? 4.538 -8.536 -5.727 1.00 94.69 94 SER A O 1
ATOM 764 N N . TYR A 1 95 ? 2.572 -8.032 -4.766 1.00 95.44 95 TYR A N 1
ATOM 765 C CA . TYR A 1 95 ? 1.797 -8.198 -5.998 1.00 95.44 95 TYR A CA 1
ATOM 766 C C . TYR A 1 95 ? 2.192 -7.203 -7.091 1.00 95.44 95 TYR A C 1
ATOM 768 O O . TYR A 1 95 ? 2.262 -7.593 -8.252 1.00 95.44 95 TYR A O 1
ATOM 776 N N . TYR A 1 96 ? 2.513 -5.953 -6.750 1.00 94.56 96 TYR A N 1
ATOM 777 C CA . TYR A 1 96 ? 2.992 -4.964 -7.718 1.00 94.56 96 TYR A CA 1
ATOM 778 C C . TYR A 1 96 ? 4.305 -5.409 -8.385 1.00 94.56 96 TYR A C 1
ATOM 780 O O . TYR A 1 96 ? 4.454 -5.284 -9.597 1.00 94.56 96 TYR A O 1
ATOM 788 N N . ILE A 1 97 ? 5.246 -5.974 -7.619 1.00 94.94 97 ILE A N 1
ATOM 789 C CA . ILE A 1 97 ? 6.506 -6.518 -8.155 1.00 94.94 97 ILE A CA 1
ATOM 790 C C . ILE A 1 97 ? 6.259 -7.812 -8.947 1.00 94.94 97 ILE A C 1
ATOM 792 O O . ILE A 1 97 ? 6.808 -7.974 -10.034 1.00 94.94 97 ILE A O 1
ATOM 796 N N . HIS A 1 98 ? 5.421 -8.716 -8.435 1.00 95.31 98 HIS A N 1
ATOM 797 C CA . HIS A 1 98 ? 5.106 -9.998 -9.072 1.00 95.31 98 HIS A CA 1
ATOM 798 C C . HIS A 1 98 ? 4.381 -9.833 -10.417 1.00 95.31 98 HIS A C 1
ATOM 800 O O . HIS A 1 98 ? 4.695 -10.530 -11.378 1.00 95.31 98 HIS A O 1
ATOM 806 N N . LEU A 1 99 ? 3.430 -8.900 -10.496 1.00 95.44 99 LEU A N 1
ATOM 807 C CA . LEU A 1 99 ? 2.642 -8.632 -11.700 1.00 95.44 99 LEU A CA 1
ATOM 808 C C . LEU A 1 99 ? 3.352 -7.692 -12.683 1.00 95.44 99 LEU A C 1
ATOM 810 O O . LEU A 1 99 ? 2.928 -7.608 -13.833 1.00 95.44 99 LEU A O 1
ATOM 814 N N . TRP A 1 100 ? 4.430 -7.009 -12.279 1.00 95.00 100 TRP A N 1
ATOM 815 C CA . TRP A 1 100 ? 5.153 -6.062 -13.133 1.00 95.00 100 TRP A CA 1
ATOM 816 C C . TRP A 1 100 ? 5.506 -6.617 -14.527 1.00 95.00 100 TRP A C 1
ATOM 818 O O . TRP A 1 100 ? 5.186 -5.935 -15.501 1.00 95.00 100 TRP A O 1
ATOM 828 N N . PRO A 1 101 ? 6.068 -7.838 -14.691 1.00 94.50 101 PRO A N 1
ATOM 829 C CA . PRO A 1 101 ? 6.414 -8.367 -16.015 1.00 94.50 101 PRO A CA 1
ATOM 830 C C . PRO A 1 101 ? 5.205 -8.548 -16.944 1.00 94.50 101 PRO A C 1
ATOM 832 O O . PRO A 1 101 ? 5.357 -8.488 -18.159 1.00 94.50 101 PRO A O 1
ATOM 835 N N . ASN A 1 102 ? 3.998 -8.713 -16.388 1.00 94.44 102 ASN A N 1
ATOM 836 C CA . ASN A 1 102 ? 2.761 -8.861 -17.163 1.00 94.44 102 ASN A CA 1
ATOM 837 C C . ASN A 1 102 ? 2.268 -7.520 -17.740 1.00 94.44 102 ASN A C 1
ATOM 839 O O . ASN A 1 102 ? 1.479 -7.512 -18.681 1.00 94.44 102 ASN A O 1
ATOM 843 N N . HIS A 1 103 ? 2.708 -6.394 -17.167 1.00 92.50 103 HIS A N 1
ATOM 844 C CA . HIS A 1 103 ? 2.313 -5.036 -17.564 1.00 92.50 103 HIS A CA 1
ATOM 845 C C . HIS A 1 103 ? 3.455 -4.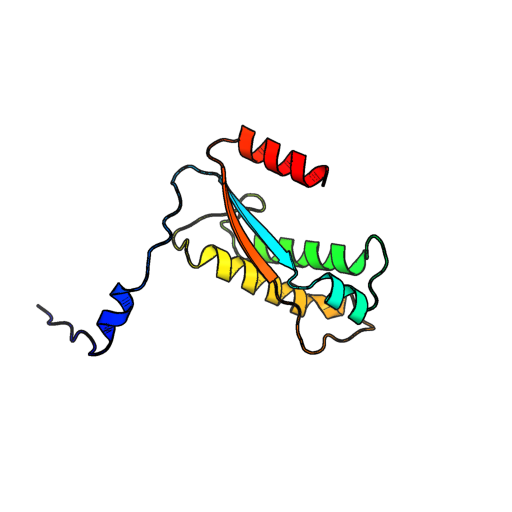253 -18.242 1.00 92.50 103 HIS A C 1
ATOM 847 O O . HIS A 1 103 ? 3.201 -3.363 -19.050 1.00 92.50 103 HIS A O 1
ATOM 853 N N . PHE A 1 104 ? 4.707 -4.603 -17.941 1.00 91.50 104 PHE A N 1
ATOM 854 C CA . PHE A 1 104 ? 5.934 -3.973 -18.433 1.00 91.50 104 PHE A CA 1
ATOM 855 C C . PHE A 1 104 ? 6.904 -5.041 -18.965 1.00 91.50 104 PHE A C 1
ATOM 857 O O . PHE A 1 104 ? 8.028 -5.175 -18.482 1.00 91.50 104 PHE A O 1
ATOM 864 N N . ALA A 1 105 ? 6.460 -5.817 -19.958 1.00 88.25 105 ALA A N 1
ATOM 865 C CA . ALA A 1 105 ? 7.224 -6.933 -20.526 1.00 88.25 105 ALA A CA 1
ATOM 866 C C . ALA A 1 105 ? 8.612 -6.520 -21.058 1.00 88.25 105 ALA A C 1
ATOM 868 O O . ALA A 1 105 ? 9.582 -7.254 -20.887 1.00 88.25 105 ALA A O 1
ATOM 869 N N . ASP A 1 106 ? 8.720 -5.321 -21.639 1.00 89.44 106 ASP A N 1
ATOM 870 C CA . ASP A 1 106 ? 9.957 -4.809 -22.246 1.00 89.44 106 ASP A CA 1
ATOM 871 C C . ASP A 1 106 ? 10.923 -4.152 -21.239 1.00 89.44 106 ASP A C 1
ATOM 873 O O . ASP A 1 106 ? 12.017 -3.724 -21.610 1.00 89.44 106 ASP A O 1
ATOM 877 N N . VAL A 1 107 ? 10.523 -4.004 -19.967 1.00 90.12 107 VAL A N 1
ATOM 878 C CA . VAL A 1 107 ? 11.238 -3.173 -18.985 1.00 90.12 107 VAL A CA 1
ATOM 879 C C . VAL A 1 107 ? 11.357 -3.889 -17.643 1.00 90.12 107 VAL A C 1
ATOM 881 O O . VAL A 1 107 ? 10.448 -3.854 -16.820 1.00 90.12 107 VAL A O 1
ATOM 884 N N . SER A 1 108 ? 12.514 -4.488 -17.363 1.00 91.75 108 SER A N 1
ATOM 885 C CA . SER A 1 108 ? 12.767 -5.153 -16.078 1.00 91.75 108 SER A CA 1
ATOM 886 C C . SER A 1 108 ? 12.823 -4.178 -14.893 1.00 91.75 108 SER A C 1
ATOM 888 O O . SER A 1 108 ? 13.527 -3.162 -14.924 1.00 91.75 108 SER A O 1
ATOM 890 N N . LEU A 1 109 ? 12.152 -4.538 -13.793 1.00 92.75 109 LEU A N 1
ATOM 891 C CA . LEU A 1 109 ? 12.331 -3.885 -12.493 1.00 92.75 109 LEU A CA 1
ATOM 892 C C . LEU A 1 109 ? 13.801 -3.931 -12.056 1.00 92.75 109 LEU A C 1
ATOM 894 O O . LEU A 1 109 ? 14.471 -4.955 -12.174 1.00 92.75 109 LEU A O 1
ATOM 898 N N . SER A 1 110 ? 14.297 -2.825 -11.504 1.00 91.56 110 SER A N 1
ATOM 899 C CA . SER A 1 110 ? 15.673 -2.721 -11.005 1.00 91.56 110 SER A CA 1
ATOM 900 C C . SER A 1 110 ? 15.762 -1.833 -9.752 1.00 91.56 110 SER A C 1
ATOM 902 O O . SER A 1 110 ? 15.007 -0.864 -9.643 1.00 91.56 110 SER A O 1
ATOM 904 N N . PRO A 1 111 ? 16.668 -2.111 -8.790 1.00 90.44 111 PRO A N 1
ATOM 905 C CA . PRO A 1 111 ? 16.784 -1.340 -7.546 1.00 90.44 111 PRO A CA 1
ATOM 906 C C . PRO A 1 111 ? 17.086 0.157 -7.767 1.00 90.44 111 PRO A C 1
ATOM 908 O O . PRO A 1 111 ? 17.811 0.471 -8.711 1.00 90.44 111 PRO A O 1
ATOM 911 N N . PRO A 1 112 ? 16.582 1.088 -6.929 1.00 90.62 112 PRO A N 1
ATOM 912 C CA . PRO A 1 112 ? 15.635 0.862 -5.837 1.00 90.62 112 PRO A CA 1
ATOM 913 C C . PRO A 1 112 ? 14.274 0.375 -6.351 1.00 90.62 112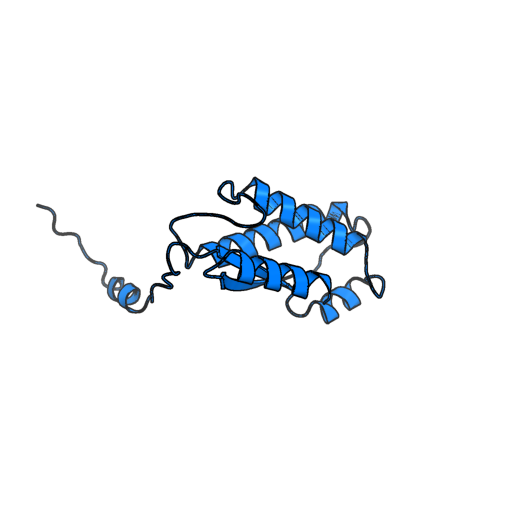 PRO A C 1
ATOM 915 O O . PRO A 1 112 ? 13.756 0.873 -7.351 1.00 90.62 112 PRO A O 1
ATOM 918 N N . LEU A 1 113 ? 13.729 -0.626 -5.658 1.00 92.31 113 LEU A N 1
ATOM 919 C CA . LEU A 1 113 ? 12.422 -1.213 -5.946 1.00 92.31 113 LEU A CA 1
ATOM 920 C C . LEU A 1 113 ? 11.293 -0.244 -5.548 1.00 92.31 113 LEU A C 1
ATOM 922 O O . LEU A 1 113 ? 11.513 0.624 -4.694 1.00 92.31 113 LEU A O 1
ATOM 926 N N . PRO A 1 114 ? 10.092 -0.367 -6.144 1.00 91.62 114 PRO A N 1
ATOM 927 C CA . PRO A 1 114 ? 8.937 0.405 -5.708 1.00 91.62 114 PRO A CA 1
ATOM 928 C C . PRO A 1 114 ? 8.656 0.091 -4.237 1.00 91.62 114 PRO A C 1
ATOM 930 O O . PRO A 1 114 ? 8.615 -1.069 -3.831 1.00 91.62 114 PRO A O 1
ATOM 933 N N . THR A 1 115 ? 8.475 1.136 -3.437 1.00 91.38 115 THR A N 1
ATOM 934 C CA . THR A 1 115 ? 8.044 1.012 -2.045 1.00 91.38 115 THR A CA 1
ATOM 935 C C . THR A 1 115 ? 6.818 1.874 -1.848 1.00 91.38 115 THR A C 1
ATOM 937 O O . THR A 1 115 ? 6.719 2.976 -2.393 1.00 91.38 115 THR A O 1
ATOM 940 N N . PHE A 1 116 ? 5.882 1.361 -1.065 1.00 91.00 116 PHE A N 1
ATOM 941 C CA . PHE A 1 116 ? 4.640 2.049 -0.777 1.00 91.00 116 PHE A CA 1
ATOM 942 C C . PHE A 1 116 ? 4.625 2.514 0.681 1.00 91.00 116 PHE A C 1
ATOM 944 O O . PHE A 1 116 ? 5.335 1.995 1.551 1.00 91.00 116 PHE A O 1
ATOM 951 N N . ASP A 1 117 ? 3.900 3.590 0.925 1.00 88.50 117 ASP A N 1
ATOM 952 C CA . ASP A 1 117 ? 3.525 4.052 2.251 1.00 88.50 117 ASP A CA 1
ATOM 953 C C . ASP A 1 117 ? 2.033 3.805 2.451 1.00 88.50 117 ASP A C 1
ATOM 955 O O . ASP A 1 117 ? 1.270 3.720 1.486 1.00 88.50 117 ASP A O 1
ATOM 959 N N . GLY A 1 118 ? 1.625 3.658 3.704 1.00 86.31 118 GLY A N 1
ATOM 960 C CA . GLY A 1 118 ? 0.246 3.383 4.064 1.00 86.31 118 GLY A CA 1
ATOM 961 C C . GLY A 1 118 ? -0.234 4.326 5.151 1.00 86.31 118 GLY A C 1
ATOM 962 O O . GLY A 1 118 ? 0.537 4.743 6.009 1.00 86.31 118 GLY A O 1
ATOM 963 N N . ARG A 1 119 ? -1.533 4.614 5.170 1.00 88.19 119 ARG A N 1
ATOM 964 C CA . ARG A 1 119 ? -2.198 5.134 6.371 1.00 88.19 119 ARG A CA 1
ATOM 965 C C . ARG A 1 119 ? -3.601 4.579 6.511 1.00 88.19 119 ARG A C 1
ATOM 967 O O . ARG A 1 119 ? -4.281 4.370 5.508 1.00 88.19 119 ARG A O 1
ATOM 974 N N . ILE A 1 120 ? -4.022 4.394 7.756 1.00 86.12 120 ILE A N 1
ATOM 975 C CA . ILE A 1 120 ? -5.404 4.082 8.106 1.00 86.12 120 ILE A CA 1
ATOM 976 C C . ILE A 1 1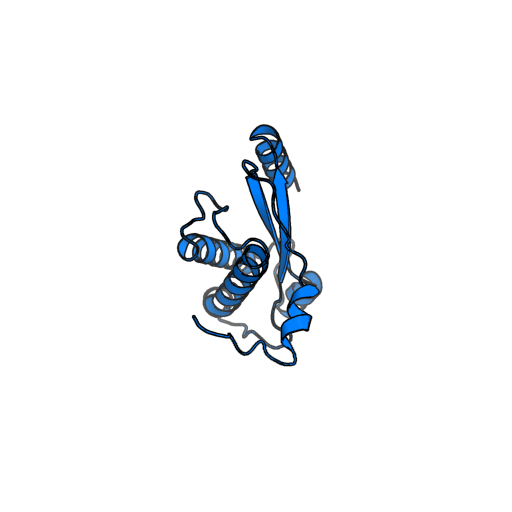20 ? -6.093 5.378 8.537 1.00 86.12 120 ILE A C 1
ATOM 978 O O . ILE A 1 120 ? -5.560 6.119 9.360 1.00 86.12 120 ILE A O 1
ATOM 982 N N . VAL A 1 121 ? -7.273 5.652 7.984 1.00 87.75 121 VAL A N 1
ATOM 983 C CA . VAL A 1 121 ? -8.174 6.723 8.439 1.00 87.75 121 VAL A CA 1
ATOM 984 C C . VAL A 1 121 ? -9.474 6.088 8.920 1.00 87.75 121 VAL A C 1
ATOM 986 O O . VAL A 1 121 ? -9.922 5.118 8.321 1.00 87.75 121 VAL A O 1
ATOM 989 N N . GLN A 1 122 ? -10.060 6.603 10.000 1.00 87.44 122 GLN A N 1
ATOM 990 C CA . GLN A 1 122 ? -11.273 6.053 10.612 1.00 87.44 122 GLN A CA 1
ATOM 991 C C . GLN A 1 122 ? -12.448 7.005 10.377 1.00 87.44 122 GLN A C 1
ATOM 993 O O . GLN A 1 122 ? -12.358 8.185 10.714 1.00 87.44 122 GLN A O 1
ATOM 998 N N . TYR A 1 123 ? -13.550 6.495 9.831 1.00 88.44 123 TYR A N 1
ATOM 999 C CA . TYR A 1 123 ? -14.778 7.244 9.576 1.00 88.44 123 TYR A CA 1
ATOM 1000 C C . TYR A 1 123 ? -15.922 6.687 10.435 1.00 88.44 123 TYR A C 1
ATOM 1002 O O . TYR A 1 123 ? -16.275 5.513 10.296 1.00 88.44 123 TYR A O 1
ATOM 1010 N N . PRO A 1 124 ? -16.523 7.491 11.332 1.00 89.56 124 PRO A N 1
ATOM 1011 C CA . PRO A 1 124 ? -17.536 7.008 12.272 1.00 89.56 124 PRO A CA 1
ATOM 1012 C C . PRO A 1 124 ? -18.914 6.793 11.630 1.00 89.56 124 PRO A C 1
ATOM 1014 O O . PRO A 1 124 ? -19.767 6.146 12.231 1.00 89.56 124 PRO A O 1
ATOM 1017 N N . SER A 1 125 ? -19.154 7.318 10.424 1.00 89.38 125 SER A N 1
ATOM 1018 C CA . SER A 1 125 ? -20.434 7.185 9.724 1.00 89.38 125 SER A CA 1
ATOM 1019 C C . SER A 1 125 ? -20.267 6.834 8.242 1.00 89.38 125 SER A C 1
ATOM 1021 O O . SER A 1 125 ? -19.191 6.985 7.655 1.00 89.38 125 SER A O 1
ATOM 1023 N N . LYS A 1 126 ? -21.356 6.356 7.626 1.00 88.00 126 LYS A N 1
ATOM 1024 C CA . LYS A 1 126 ? -21.399 6.034 6.189 1.00 88.00 126 LYS A CA 1
ATOM 1025 C C . LYS A 1 126 ? -21.307 7.294 5.331 1.00 88.00 126 LYS A C 1
ATOM 1027 O O . LYS A 1 126 ? -20.773 7.245 4.230 1.00 88.00 126 LYS A O 1
ATOM 1032 N N . GLU A 1 127 ? -21.822 8.406 5.838 1.00 91.94 127 GLU A N 1
ATOM 1033 C CA . GLU A 1 127 ? -21.812 9.721 5.205 1.00 91.94 127 GLU A CA 1
ATOM 1034 C C . GLU A 1 127 ? -20.365 10.193 5.058 1.00 91.94 127 GLU A C 1
ATOM 1036 O O . GLU A 1 127 ? -19.924 10.416 3.937 1.00 91.94 127 GLU A O 1
ATOM 1041 N N . ASN A 1 128 ? -19.571 10.177 6.138 1.00 88.62 128 ASN A N 1
ATOM 1042 C CA . ASN A 1 128 ? -18.164 10.583 6.061 1.00 88.62 128 ASN A CA 1
ATOM 1043 C C . ASN A 1 128 ? -17.331 9.689 5.125 1.00 88.62 128 ASN A C 1
ATOM 1045 O O . ASN A 1 128 ? -16.456 10.189 4.419 1.00 88.62 128 ASN A O 1
ATOM 1049 N N . LEU A 1 129 ? -17.612 8.379 5.082 1.00 87.00 129 LEU A N 1
ATOM 1050 C CA . LEU A 1 129 ? -16.976 7.473 4.121 1.00 87.00 129 LEU A CA 1
ATOM 1051 C C . LEU A 1 129 ? -17.349 7.837 2.672 1.00 87.00 129 LEU A C 1
ATOM 1053 O O . LEU A 1 129 ? -16.480 7.869 1.802 1.00 87.00 129 LEU A O 1
ATOM 1057 N N . ARG A 1 130 ? -18.628 8.129 2.401 1.00 87.06 130 ARG A N 1
ATOM 1058 C CA . ARG A 1 130 ? -19.099 8.550 1.070 1.00 87.06 130 ARG A CA 1
ATOM 1059 C C . ARG A 1 130 ? -18.511 9.892 0.652 1.00 87.06 130 ARG A C 1
ATOM 1061 O O . ARG A 1 130 ? -18.112 10.017 -0.503 1.00 87.06 130 ARG A O 1
ATOM 1068 N N . ASP A 1 131 ? -18.416 10.853 1.564 1.00 87.94 131 ASP A N 1
ATOM 1069 C CA . ASP A 1 131 ? -17.804 12.158 1.311 1.00 87.94 131 ASP A CA 1
ATOM 1070 C C . ASP A 1 131 ? -16.316 12.003 0.970 1.00 87.94 131 ASP A C 1
ATOM 1072 O O . ASP A 1 131 ? -15.851 12.558 -0.024 1.00 87.94 131 ASP A O 1
ATOM 1076 N N . TYR A 1 132 ? -15.580 11.172 1.721 1.00 86.12 132 TYR A N 1
ATOM 1077 C CA . TYR A 1 132 ? -14.180 10.858 1.422 1.00 86.12 132 TYR A CA 1
ATOM 1078 C C . TYR A 1 132 ? -14.003 10.215 0.039 1.00 86.12 132 TYR A C 1
ATOM 1080 O O . TYR A 1 132 ? -13.147 10.647 -0.734 1.00 86.12 132 TYR A O 1
ATOM 1088 N N . LEU A 1 133 ? -14.811 9.201 -0.290 1.00 82.31 133 LEU A N 1
ATOM 1089 C CA . LEU A 1 133 ? -14.750 8.531 -1.593 1.00 82.31 133 LEU A CA 1
ATOM 1090 C C . LEU A 1 133 ? -15.106 9.487 -2.740 1.00 82.31 133 LEU A C 1
ATOM 1092 O O . LEU A 1 133 ? -14.465 9.446 -3.785 1.00 82.31 133 LEU A O 1
ATOM 1096 N N . SER A 1 134 ? -16.079 10.376 -2.523 1.00 82.94 134 SER A N 1
ATOM 1097 C CA . SER A 1 134 ? -16.501 11.378 -3.509 1.00 82.94 134 SER A CA 1
ATOM 1098 C C . SER A 1 134 ? -15.418 12.436 -3.726 1.00 82.94 134 SER A C 1
ATOM 1100 O O . SER A 1 134 ? -15.104 12.760 -4.867 1.00 82.94 134 SER A O 1
ATOM 1102 N N . TRP A 1 135 ? -14.778 12.922 -2.656 1.00 77.00 135 TRP A N 1
ATOM 1103 C CA . TRP A 1 135 ? -13.614 13.806 -2.760 1.00 77.00 135 TRP A CA 1
ATOM 1104 C C . TRP A 1 135 ? -12.476 13.140 -3.548 1.00 77.00 135 TRP A C 1
ATOM 1106 O O . TRP A 1 135 ? -11.958 13.724 -4.496 1.00 77.00 135 TRP A O 1
ATOM 1116 N N . ARG A 1 136 ? -12.156 11.876 -3.239 1.00 78.31 136 ARG A N 1
ATOM 1117 C CA . ARG A 1 136 ? -11.126 11.096 -3.948 1.00 78.31 136 ARG A CA 1
ATOM 1118 C C . ARG A 1 136 ? -11.461 10.721 -5.396 1.00 78.31 136 ARG A C 1
ATOM 1120 O O . ARG A 1 136 ? -10.578 10.196 -6.068 1.00 78.31 136 ARG A O 1
ATOM 1127 N N . GLN A 1 137 ? -12.690 10.956 -5.856 1.00 71.38 137 GLN A N 1
ATOM 1128 C CA . GLN A 1 137 ? -13.094 10.818 -7.259 1.00 71.38 137 GLN A CA 1
ATOM 1129 C C . GLN A 1 137 ? -12.918 12.129 -8.051 1.00 71.38 137 GLN A C 1
ATOM 1131 O O . GLN A 1 137 ? -12.856 12.093 -9.279 1.00 71.38 137 GLN A O 1
ATOM 1136 N N . VAL A 1 138 ? -12.868 13.274 -7.361 1.00 65.69 138 VAL A N 1
ATOM 1137 C CA . VAL A 1 138 ? -12.686 14.609 -7.959 1.00 65.69 138 VAL A CA 1
ATOM 1138 C C . VAL A 1 138 ? -11.206 15.027 -7.984 1.00 65.69 138 VAL A C 1
ATOM 1140 O O . VAL A 1 138 ? -10.810 15.742 -8.902 1.00 65.69 138 VAL A O 1
ATOM 1143 N N . ASP A 1 139 ? -10.417 14.560 -7.006 1.00 58.47 139 ASP A N 1
ATOM 1144 C CA . ASP A 1 139 ? -8.942 14.653 -6.925 1.00 58.47 139 ASP A CA 1
ATOM 1145 C C . ASP A 1 139 ? -8.204 13.666 -7.863 1.00 58.47 139 ASP A C 1
ATOM 1147 O O . ASP A 1 139 ? -7.391 14.143 -8.684 1.00 58.47 139 ASP A O 1
#

InterPro domains:
  IPR007537 tRNAHis guanylyltransferase Thg1 [PTHR12729] (1-139)
  IPR024956 tRNAHis guanylyltransferase catalytic domain [PF04446] (9-124)
  IPR038469 tRNAHis guanylyltransferase Thg1 superfamily [G3DSA:3.30.70.3000] (1-139)

Secondary structure (DSSP, 8-state):
-------TTGGGGGG----PPPTT-EEEEEEEETTHHHHHHHTT--SS--HHHHHHHHHHHHHHHHHSTTEEESEE--S-HHHHHHHHHHHHHHHHHHHHHHH-TTS---SSPP-EEEEEEEESSHHHHHHHHHHHHH-

pLDDT: mean 81.44, std 14.66, range [37.5, 95.44]

Organism: NCBI:txid225359

Radius of gyration: 19.11 Å; chains: 1; bounding box: 39×39×61 Å

Foldseek 3Di:
DDDDPQDPPNCVCVPDDDPDDDPQWFKDKDKA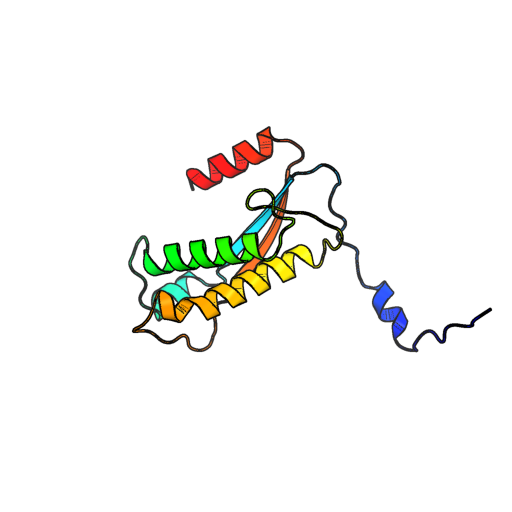WVPVVVVCVVQVADPPHRPLLVVLLVVLLVVLCVVQVQCPDSGGDDDDVVCVRVSSQVSSLVSSQVCVCVSCVPDHADPPGIHMDIDMDIGNDPVVVVVVVVVVVVD

Sequence (139 aa):
MANSKISRYEYVKLFEQSDILLPNTWLVVRIDGRGFHKFSNRFSFEKPNDRRNLDLMNNAAKAVMTDIRDIVMGYGVSDEYSKLLSTVVSTFTSYYIHLWPNHFADVSLSPPLPTFDGRIVQYPSKENLRDYLSWRQVD